Protein 1DFS (pdb70)

Organism: Mus musculus (NCBI:txid10090)

Radius of gyration: 8.56 Å; Cα contacts (8 Å, |Δi|>4): 25; chains: 1; bounding box: 20×16×15 Å

Sequence (31 aa):
KSCCSCCPVGCSKCAQGCVCKGAADKCTCCA

InterPro domains:
  IPR000006 Metallothionein, vertebrate [PF00131] (1-61)
  IPR000006 Metallothionein, vertebrate [PR00860] (5-17)
  IPR000006 Metallothionein, vertebrate [PR00860] (27-40)
  IPR000006 Metallothionein, vertebrate [PR00860] (41-50)
  IPR000006 Metallothionein, vertebrate [PTHR23299] (1-61)
  IPR017854 Metallothionein domain superfamily [SSF57868] (1-61)
  IPR018064 Metallothionein, vertebrate, metal binding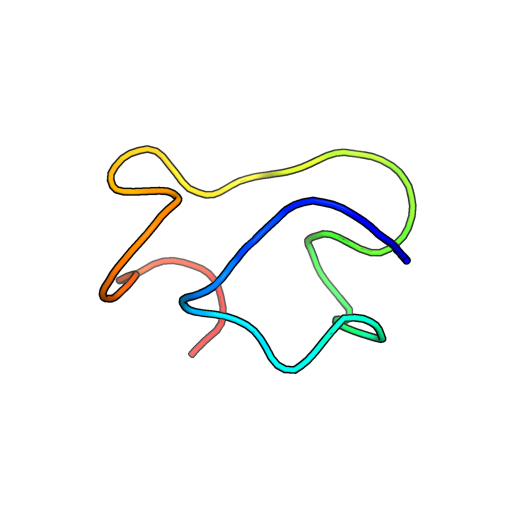 site [PS00203] (13-31)
  IPR023587 Metallothionein domain superfamily, vertebrate [G3DSA:4.10.10.10] (1-61)

Nearest PDB structures (foldseek):
  1dfs-assembly1_A  TM=1.033E+00  e=9.461E-06  Mus musculus
  1mrb-assembly1_A  TM=6.572E-01  e=7.269E-03  Oryctolagus cuniculus

GO terms:
  GO:0005507 copper ion binding (F, IDA)
  GO:0005764 lysosome (C, IDA)
  GO:0005829 cytosol (C, IDA)
  GO:0030003 intracellular monoatomic cation homeostasis (P, IDA)
  GO:0046872 metal ion binding (F, IDA)
  GO:0071247 cellular response to chromate (P, IDA)
  GO:0071294 cellular response to zinc ion (P, IDA)
  GO:0008270 zinc ion binding (F, TAS)
  GO:0010273 detoxification of copper ion (P,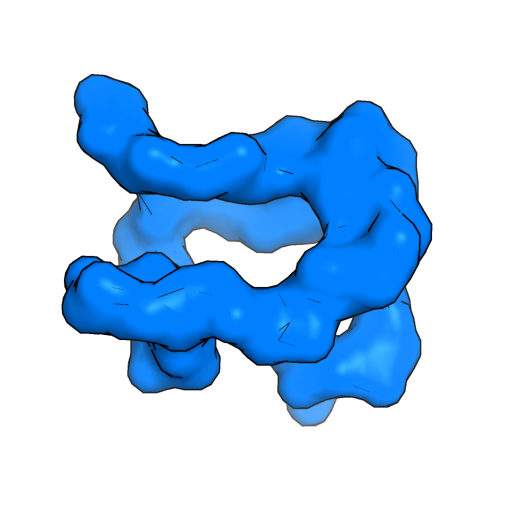 IGI)
  GO:1900407 regulation of cellular response to oxidative stress (P, IMP)
  GO:0006882 intracellular zinc ion homeostasis (P, IMP)
  GO:0005829 cytosol (C, TAS)
  GO:0043524 negative regulation of neuron apoptotic process (P, IDA)

Structure (mmCIF, N/CA/C/O backbone):
data_1DFS
#
_entry.id   1DFS
#
_cell.length_a   1.000
_cell.length_b   1.000
_cell.length_c   1.000
_cell.angle_alpha   90.00
_cell.angle_beta   90.00
_cell.angle_gamma   90.00
#
_symmetry.space_group_name_H-M   'P 1'
#
loop_
_entity.id
_entity.type
_entity.pdbx_description
1 polymer METALLOTHIONEIN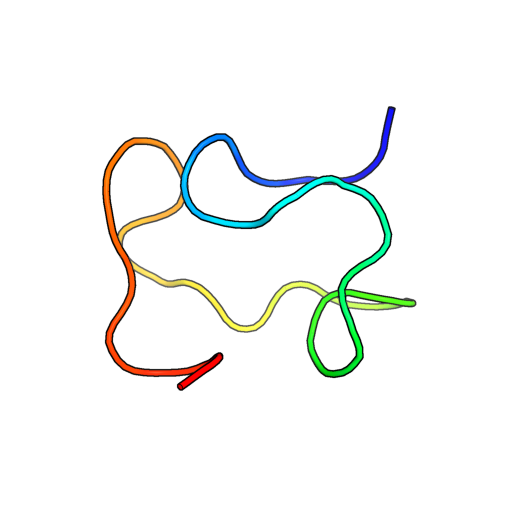-1
2 non-polymer 'CADMIUM ION'
#
loop_
_atom_site.group_PDB
_atom_site.id
_atom_site.type_symbol
_atom_site.label_atom_id
_atom_site.label_alt_id
_atom_site.label_comp_id
_atom_site.label_asym_id
_atom_site.label_entity_id
_atom_site.label_seq_id
_atom_site.pdbx_PDB_ins_code
_atom_site.Cartn_x
_atom_site.Cartn_y
_atom_site.Cartn_z
_atom_site.occupancy
_atom_site.B_iso_or_equiv
_atom_site.auth_seq_id
_atom_site.auth_comp_id
_atom_site.auth_asym_id
_atom_site.auth_atom_id
_atom_site.pdbx_PDB_model_num
ATOM 1 N N . LYS A 1 1 ? 12.638 6.231 -2.198 1.00 3.40 1 LYS A N 1
ATOM 2 C CA . LYS A 1 1 ? 11.033 6.019 -2.164 1.00 2.57 1 LYS A CA 1
ATOM 3 C C . LYS A 1 1 ? 10.527 4.513 -2.683 1.00 1.62 1 LYS A C 1
ATOM 4 O O . LYS A 1 1 ? 11.332 3.798 -3.325 1.00 2.23 1 LYS A O 1
ATOM 25 N N . SER A 1 2 ? 9.156 4.068 -2.398 1.00 0.89 2 SER A N 1
ATOM 26 C CA . SER A 1 2 ? 8.492 2.654 -2.844 1.00 1.10 2 SER A CA 1
ATOM 27 C C . SER A 1 2 ? 7.162 2.878 -3.846 1.00 1.02 2 SER A C 1
ATOM 28 O O . SER A 1 2 ? 7.402 2.904 -5.075 1.00 1.92 2 SER A O 1
ATOM 36 N N . CYS A 1 3 ? 5.766 2.960 -3.364 1.00 0.64 3 CYS A N 1
ATOM 37 C CA . CYS A 1 3 ? 4.409 3.066 -4.280 1.00 0.46 3 CYS A CA 1
ATOM 38 C C . CYS A 1 3 ? 3.150 3.985 -3.665 1.00 0.60 3 CYS A C 1
ATOM 39 O O . CYS A 1 3 ? 2.487 4.675 -4.469 1.00 1.07 3 CYS A O 1
ATOM 47 N N . CYS A 1 4 ? 2.774 3.829 -2.281 1.00 0.47 4 CYS A N 1
ATOM 48 C CA . CYS A 1 4 ? 1.464 4.448 -1.565 1.00 0.62 4 CYS A C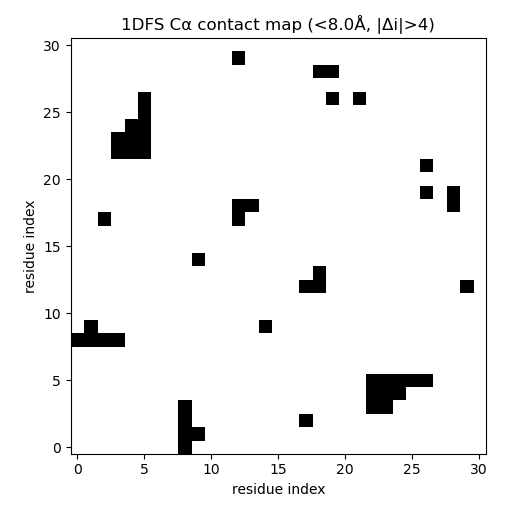A 1
ATOM 49 C C . CYS A 1 4 ? 1.708 5.721 -0.541 1.00 0.46 4 CYS A C 1
ATOM 50 O O . CYS A 1 4 ? 2.736 5.755 0.180 1.00 1.36 4 CYS A O 1
ATOM 58 N N . SER A 1 5 ? 0.580 6.621 -0.352 1.00 0.55 5 SER A N 1
ATOM 59 C CA . SER A 1 5 ? 0.422 7.780 0.787 1.00 0.40 5 SER A CA 1
ATOM 60 C C . SER A 1 5 ? -0.5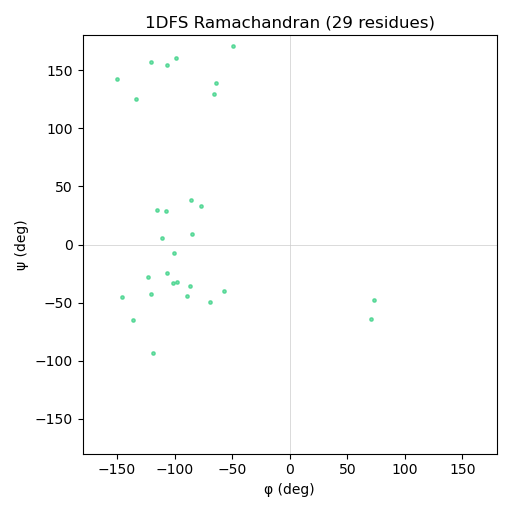71 7.203 2.043 1.00 0.39 5 SER A C 1
ATOM 61 O O . SER A 1 5 ? -0.608 7.849 3.116 1.00 0.65 5 SER A O 1
ATOM 69 N N . CYS A 1 6 ? -1.272 5.915 1.911 1.00 0.27 6 CYS A N 1
ATOM 70 C CA . CYS A 1 6 ? -2.170 5.085 3.001 1.00 0.26 6 CYS A CA 1
ATOM 71 C C . CYS A 1 6 ? -1.223 4.106 3.939 1.00 0.35 6 CYS A C 1
ATOM 72 O O . CYS A 1 6 ? -1.546 3.942 5.136 1.00 0.82 6 CYS A O 1
ATOM 80 N N . CYS A 1 7 ? -0.079 3.456 3.357 1.00 0.37 7 CYS A N 1
ATOM 81 C CA . CYS A 1 7 ? 0.969 2.452 4.064 1.00 0.36 7 CYS A CA 1
ATOM 82 C C . CYS A 1 7 ? 2.349 3.269 4.510 1.00 0.42 7 CYS A C 1
ATOM 83 O O . CYS A 1 7 ? 2.585 4.363 3.935 1.00 0.56 7 CYS A O 1
ATOM 91 N N . PRO A 1 8 ? 3.271 2.704 5.537 1.00 0.45 8 PRO A N 1
ATOM 92 C CA . PRO A 1 8 ? 4.604 3.463 6.023 1.00 0.58 8 PRO A CA 1
ATOM 93 C C . PRO A 1 8 ? 5.971 3.189 5.061 1.00 0.51 8 PRO A C 1
ATOM 94 O O . PRO A 1 8 ? 7.087 3.100 5.624 1.00 0.67 8 PRO A O 1
ATOM 105 N N . VAL A 1 9 ? 5.886 3.095 3.590 1.00 0.45 9 VAL A N 1
ATOM 106 C CA . VAL A 1 9 ? 7.086 2.840 2.485 1.00 0.53 9 VAL A CA 1
ATOM 107 C C . VAL A 1 9 ? 7.640 1.287 2.584 1.00 0.58 9 VAL A C 1
ATOM 108 O O . VAL A 1 9 ? 7.465 0.516 1.607 1.00 0.97 9 VAL A O 1
ATOM 121 N N . GLY A 1 10 ? 8.284 0.860 3.786 1.00 0.59 10 GLY A N 1
ATOM 122 C CA . GLY A 1 10 ? 8.875 -0.568 4.130 1.00 0.75 10 GLY A CA 1
ATOM 123 C C . GLY A 1 10 ? 7.792 -1.753 4.537 1.00 0.67 10 GLY A C 1
ATOM 124 O O . GLY A 1 10 ? 8.180 -2.630 5.328 1.00 1.03 10 GLY A O 1
ATOM 128 N N . CYS A 1 11 ? 6.457 -1.794 3.949 1.00 0.36 11 CYS A N 1
ATOM 129 C CA . CYS A 1 11 ? 5.239 -2.915 4.156 1.00 0.30 11 CYS A CA 1
ATOM 130 C C . CYS A 1 11 ? 5.728 -4.537 3.971 1.00 0.27 11 CYS A C 1
ATOM 131 O O . CYS A 1 11 ? 6.851 -4.789 3.475 1.00 0.35 11 CYS A O 1
ATOM 139 N N . SER A 1 12 ? 4.823 -5.584 4.313 1.00 0.26 12 SER A N 1
ATOM 140 C CA . SER A 1 12 ? 5.037 -7.189 4.165 1.00 0.28 12 SER A CA 1
ATOM 141 C C . SER A 1 12 ? 4.246 -7.794 2.839 1.00 0.27 12 SER A C 1
ATOM 142 O O . SER A 1 12 ? 4.778 -8.746 2.229 1.00 0.31 12 SER A O 1
ATOM 150 N N . LYS A 1 13 ? 2.985 -7.215 2.401 1.00 0.26 13 LYS A N 1
ATOM 151 C CA . LYS A 1 13 ? 2.065 -7.629 1.142 1.00 0.31 13 LYS A CA 1
ATOM 152 C C . LYS A 1 13 ? 2.554 -6.768 -0.193 1.00 0.29 13 LYS A C 1
ATOM 153 O O . LYS A 1 13 ? 2.711 -7.369 -1.276 1.00 0.39 13 LYS A O 1
ATOM 172 N N . CYS A 1 14 ? 2.833 -5.351 -0.034 1.00 0.23 14 CYS A N 1
ATOM 173 C CA . CYS A 1 14 ? 3.377 -4.303 -1.128 1.00 0.26 14 CYS A CA 1
ATOM 174 C C . CYS A 1 14 ? 5.072 -4.325 -1.261 1.00 0.33 14 CYS A C 1
ATOM 175 O O . CYS A 1 14 ? 5.620 -3.436 -1.971 1.00 0.42 14 CYS A O 1
ATOM 183 N N . ALA A 1 15 ? 5.901 -5.341 -0.609 1.00 0.33 15 ALA A N 1
ATOM 184 C CA . ALA A 1 15 ? 7.551 -5.460 -0.640 1.00 0.44 15 ALA A CA 1
ATOM 185 C C . ALA A 1 15 ? 8.260 -5.557 -2.145 1.00 0.53 15 ALA A C 1
ATOM 186 O O . ALA A 1 15 ? 9.317 -4.916 -2.355 1.00 0.63 15 ALA A O 1
ATOM 193 N N . GLN A 1 16 ? 7.635 -6.349 -3.133 1.00 0.54 16 GLN A N 1
ATOM 194 C CA . GLN A 1 16 ? 8.089 -6.589 -4.681 1.00 0.69 16 GLN A CA 1
ATOM 195 C C . GLN A 1 16 ? 6.893 -6.107 -5.733 1.00 0.41 16 GLN A C 1
ATOM 196 O O . GLN A 1 16 ? 7.244 -5.483 -6.768 1.00 0.69 16 GLN A O 1
ATOM 210 N N . GLY A 1 17 ? 5.524 -6.429 -5.458 1.00 0.47 17 GLY A N 1
ATOM 211 C CA . GLY A 1 17 ? 4.247 -6.071 -6.357 1.00 1.01 17 GLY 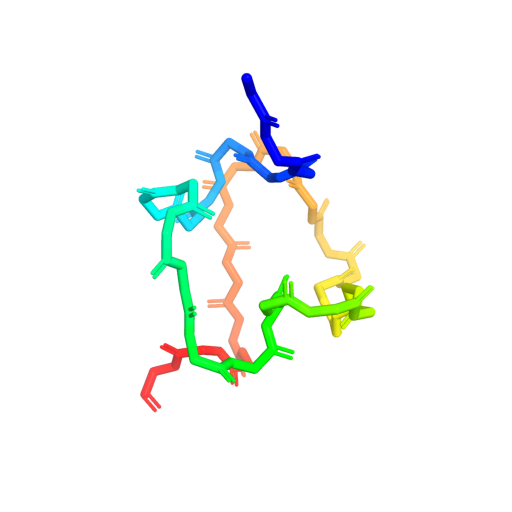A CA 1
ATOM 212 C C . GLY A 1 17 ? 3.027 -5.456 -5.501 1.00 1.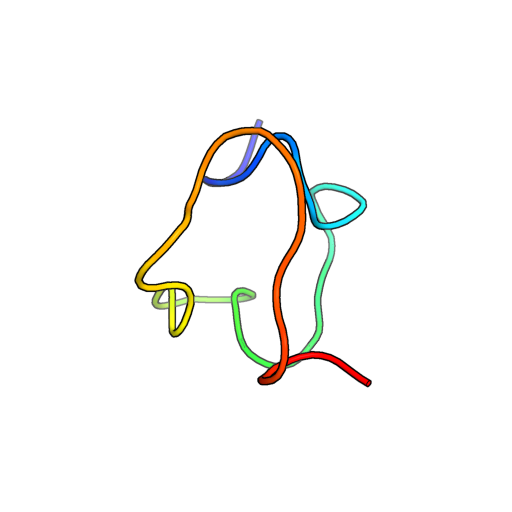02 17 GLY A C 1
ATOM 213 O O . GLY A 1 17 ? 2.582 -6.144 -4.544 1.00 1.73 17 GLY A O 1
ATOM 217 N N . CYS A 1 18 ? 2.443 -4.163 -5.854 1.00 0.35 18 CYS A N 1
ATOM 218 C CA . CYS A 1 18 ? 1.186 -3.444 -5.074 1.00 0.30 18 CYS A CA 1
ATOM 219 C C . CYS A 1 18 ? -0.244 -4.337 -5.206 1.00 0.30 18 CYS A C 1
ATOM 220 O O . CYS A 1 18 ? -0.563 -4.846 -6.303 1.00 0.33 18 CYS A O 1
ATOM 228 N N . VAL A 1 19 ? -1.037 -4.432 -4.047 1.00 0.31 19 VAL A N 1
ATOM 229 C CA . VAL A 1 19 ? -2.468 -5.163 -3.795 1.00 0.36 19 VAL A CA 1
ATOM 230 C C . VAL A 1 19 ? -3.711 -4.037 -3.665 1.00 0.35 19 VAL A C 1
ATOM 231 O O . VAL A 1 19 ? -4.877 -4.440 -3.865 1.00 0.39 19 VAL A O 1
ATOM 244 N N . CYS A 1 20 ? -3.421 -2.681 -3.260 1.00 0.32 20 CYS A N 1
ATOM 245 C CA . CYS A 1 20 ? -4.436 -1.449 -2.981 1.00 0.35 20 CYS A CA 1
ATOM 246 C C . CYS A 1 20 ? -5.244 -0.918 -4.341 1.00 0.42 20 CYS A C 1
ATOM 247 O O . CYS A 1 20 ? -4.584 -0.610 -5.364 1.00 0.57 20 CYS A O 1
ATOM 255 N N . LYS A 1 21 ? -6.683 -0.785 -4.279 1.00 0.48 21 LYS A N 1
ATOM 256 C CA . LYS A 1 21 ? -7.694 -0.230 -5.439 1.00 0.55 21 LYS A CA 1
ATOM 257 C C . LYS A 1 21 ? -8.063 1.363 -5.162 1.00 0.52 21 LYS A C 1
ATOM 258 O O . LYS A 1 21 ? -8.134 2.129 -6.152 1.00 0.70 21 LYS A O 1
ATOM 277 N N . GLY A 1 22 ? -8.139 1.879 -3.800 1.00 0.65 22 GLY A N 1
ATOM 278 C CA . GLY A 1 22 ? -8.286 3.417 -3.321 1.00 1.12 22 GLY A CA 1
ATOM 279 C C . GLY A 1 22 ? -6.866 4.221 -3.656 1.00 1.34 22 GLY A C 1
ATOM 280 O O . GLY A 1 22 ? -6.908 5.227 -4.380 1.00 1.94 22 GLY A O 1
ATOM 284 N N . ALA A 1 23 ? -5.587 3.618 -3.226 1.00 1.09 23 ALA A N 1
ATOM 285 C CA . ALA A 1 23 ? -4.053 4.056 -3.552 1.00 1.66 23 ALA A CA 1
ATOM 286 C C . ALA A 1 23 ? -3.438 5.395 -2.841 1.00 1.03 23 ALA A C 1
ATOM 287 O O . ALA A 1 23 ? -2.268 5.278 -2.391 1.00 1.72 23 ALA A O 1
ATOM 294 N N . ALA A 1 24 ? -4.132 6.659 -2.806 1.00 1.04 24 ALA A N 1
ATOM 295 C CA . ALA A 1 24 ? -3.496 8.060 -2.221 1.00 1.53 24 ALA A CA 1
ATOM 296 C C . ALA A 1 24 ? -4.126 8.682 -0.814 1.00 1.22 24 ALA A C 1
ATOM 297 O O . ALA A 1 24 ? -3.668 9.806 -0.425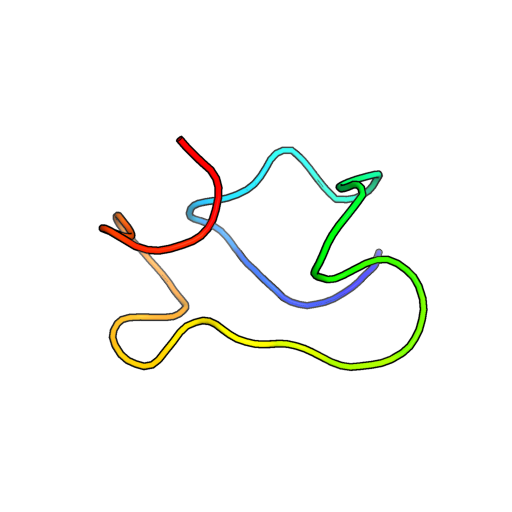 1.00 1.46 24 ALA A O 1
ATOM 304 N N . ASP A 1 25 ? -5.133 7.998 -0.008 1.00 0.79 25 ASP A N 1
ATOM 305 C CA . ASP A 1 25 ? -5.783 8.559 1.392 1.00 0.69 25 ASP A CA 1
ATOM 306 C C . ASP A 1 25 ? -5.870 7.357 2.543 1.00 0.53 25 ASP A C 1
ATOM 307 O O . ASP A 1 25 ? -5.231 7.496 3.611 1.00 0.72 25 ASP A O 1
ATOM 316 N N . LYS A 1 26 ? -6.734 6.218 2.312 1.00 0.50 26 LYS A N 1
ATOM 317 C CA . LYS A 1 26 ? -7.042 4.964 3.329 1.00 0.52 26 LYS A CA 1
ATOM 318 C C . LYS A 1 26 ? -7.388 3.517 2.569 1.00 0.60 26 LYS A C 1
ATOM 319 O O . LYS A 1 26 ? -8.132 3.574 1.554 1.00 1.41 26 LYS A O 1
ATOM 338 N N . CYS A 1 27 ? -6.909 2.250 3.109 1.00 0.53 27 CYS A N 1
ATOM 339 C CA . CYS A 1 27 ? -7.243 0.771 2.528 1.00 0.50 27 CYS A CA 1
ATOM 340 C C . CYS A 1 27 ? -8.017 -0.263 3.587 1.00 0.50 27 CYS A C 1
ATOM 341 O O . CYS A 1 27 ? -7.803 -0.152 4.818 1.00 0.76 27 CYS A O 1
ATOM 349 N N . THR A 1 28 ? -8.774 -1.346 3.020 1.00 0.51 28 THR A N 1
ATOM 350 C CA . THR A 1 28 ? -9.470 -2.581 3.814 1.00 0.55 28 THR A CA 1
ATOM 351 C C . THR A 1 28 ? -8.721 -4.029 3.363 1.00 0.44 28 THR A C 1
ATOM 352 O O . THR A 1 28 ? -9.383 -5.102 3.396 1.00 0.55 28 THR A O 1
ATOM 363 N N . CYS A 1 29 ? -7.302 -4.034 2.968 1.00 0.32 29 CYS A N 1
ATOM 364 C CA . CYS A 1 29 ? -6.385 -5.309 2.505 1.00 0.33 29 CYS A CA 1
ATOM 365 C C . CYS A 1 29 ? -5.004 -5.572 3.394 1.00 0.34 29 CYS A C 1
ATOM 366 O O . CYS A 1 29 ? -4.550 -6.752 3.410 1.00 0.50 29 CYS A O 1
ATOM 374 N N . CYS A 1 30 ? -4.340 -4.489 4.062 1.00 0.35 30 CYS A N 1
ATOM 375 C CA . CYS A 1 30 ? -2.967 -4.573 4.899 1.00 0.40 30 CYS A CA 1
ATOM 376 C C . CYS A 1 30 ? -3.257 -4.439 6.545 1.00 0.47 30 CYS A C 1
ATOM 377 O O . CYS A 1 30 ? -2.346 -4.001 7.292 1.00 0.56 30 CYS A O 1
ATOM 385 N N . ALA A 1 31 ? -4.523 -4.894 7.104 1.00 0.53 31 ALA A N 1
ATOM 386 C CA . ALA A 1 31 ? -4.965 -4.881 8.665 1.00 0.71 31 ALA A CA 1
ATOM 387 C C . ALA A 1 31 ? -4.774 -6.330 9.387 1.00 1.48 31 ALA A C 1
ATOM 388 O O . ALA A 1 31 ? -4.913 -7.369 8.731 1.00 2.23 31 ALA A O 1
#

Foldseek 3Di:
DAFACADPRCAPQSNPHDPAPPGYHHGPPRD

B-factor: mean 1.22, std 1.18, range [0.22, 6.97]

Secondary structure (DSSP, 8-state):
--S-SSS-SS-SSSSSS---SS-SS--SS--

Solvent-accessible surface area: 3076 Å² total; per-residue (Å²): 273,75,91,26,102,42,24,128,106,81,35,122,159,11,90,207,57,82,80,21,229,75,53,85,134,190,57,164,56,52,168